Protein AF-A0A0C3QBK2-F1 (afdb_monomer_lite)

Organism: NCBI:txid1051891

InterPro domains:
  IPR001046 NRAMP family [PF01566] (1-162)
  IPR001046 NRAMP family [PR00447] (39-65)
  IPR001046 NRAMP family [PR00447] (68-87)
  IPR001046 NRAMP family [PR00447] (98-119)
  IPR001046 NRAMP family [PR00447] (149-163)
  IPR001046 NRAMP family [PTHR11706] (1-162)

Sequence (163 aa):
LSCRLGIVTGKDLAQHLRLRFHSRPKHTLLWRWGVLYPLYAVSEIAIIATDMAEALGSAIALNLIFPKLPLYAGVLITAADVMIILVTYRPDGGARSMRAFEVIIACLVLAVFVSFLVLLVRIKPDWPHVFEGYLPSKVLVAPGALYTSIGIIGATVMPHALL

Foldseek 3Di:
DLVVCCVVVVDGPLVVLCCVLCPDPPCSPCSCVVPNVVVVVVLVVLVVVVVVVVLQVQLVVVCVVPVPDDSVNSSVVVVVVVVVCVVVDDPVPPPVVVVVVVVVVVVVVVVVVVVVVVVCVVVVDPVVVVVVVVDDDPVCVDVPNVVVVVVVVCVVCRPNVSD

pLDDT: mean 79.79, std 9.6, range [51.06, 95.25]

Structure (mmCIF, N/CA/C/O backbone):
data_AF-A0A0C3QBK2-F1
#
_entry.id   AF-A0A0C3QBK2-F1
#
loop_
_atom_site.group_PDB
_atom_site.id
_atom_site.type_symbol
_atom_site.label_atom_id
_atom_site.label_alt_id
_atom_site.label_comp_id
_atom_site.label_asym_id
_atom_site.label_entity_id
_atom_site.label_seq_id
_atom_site.pdbx_PDB_ins_code
_atom_site.Cartn_x
_atom_site.Cartn_y
_atom_site.Cartn_z
_atom_site.occupancy
_atom_site.B_iso_or_equiv
_atom_site.auth_seq_id
_atom_site.auth_comp_id
_atom_site.auth_asym_id
_atom_site.auth_atom_id
_atom_site.pdbx_PDB_model_num
ATOM 1 N N . LEU A 1 1 ? -11.678 -11.644 6.884 1.00 75.06 1 LEU A N 1
ATOM 2 C CA . LEU A 1 1 ? -12.390 -11.665 8.189 1.00 75.06 1 LEU A CA 1
ATOM 3 C C . LEU A 1 1 ? -13.286 -10.432 8.351 1.00 75.06 1 LEU A C 1
ATOM 5 O O . LEU A 1 1 ? -14.470 -10.612 8.602 1.00 75.06 1 LEU A O 1
ATOM 9 N N . SER A 1 2 ? -12.754 -9.221 8.137 1.00 74.44 2 SER A N 1
ATOM 10 C CA . SER A 1 2 ? -13.498 -7.944 8.139 1.00 74.44 2 SER A CA 1
ATOM 11 C C . SER A 1 2 ? -14.765 -7.975 7.275 1.00 74.44 2 SER A C 1
ATOM 13 O O . SER A 1 2 ? -15.840 -7.656 7.763 1.00 74.44 2 SER A O 1
ATOM 15 N N . CYS A 1 3 ? -14.684 -8.494 6.045 1.00 78.31 3 CYS A N 1
ATOM 16 C CA . CYS A 1 3 ? -15.851 -8.638 5.163 1.00 78.31 3 CYS A CA 1
ATOM 17 C C . CYS A 1 3 ? -16.980 -9.498 5.778 1.00 78.31 3 CYS A C 1
ATOM 19 O O . CYS A 1 3 ? -18.145 -9.115 5.734 1.00 78.31 3 CYS A O 1
ATOM 21 N N . ARG A 1 4 ? -16.653 -10.619 6.444 1.00 82.50 4 ARG A N 1
ATOM 22 C CA . ARG A 1 4 ? -17.661 -11.434 7.153 1.00 82.50 4 ARG A CA 1
ATOM 23 C C . ARG A 1 4 ? -18.271 -10.680 8.335 1.00 82.50 4 ARG A C 1
ATOM 25 O O . ARG A 1 4 ? -19.469 -10.800 8.557 1.00 82.50 4 ARG A O 1
ATOM 32 N N . LEU A 1 5 ? -17.470 -9.910 9.075 1.00 82.81 5 LEU A N 1
ATOM 33 C CA . LEU A 1 5 ? -17.971 -9.074 10.168 1.00 82.81 5 LEU A CA 1
ATOM 34 C C . LEU A 1 5 ? -18.975 -8.036 9.642 1.00 82.81 5 LEU A C 1
ATOM 36 O O . LEU A 1 5 ? -20.071 -7.938 10.190 1.00 82.81 5 LEU A O 1
ATOM 40 N N . GLY A 1 6 ? -18.637 -7.339 8.553 1.00 80.69 6 GLY A N 1
ATOM 41 C CA . GLY A 1 6 ? -19.504 -6.343 7.919 1.00 80.69 6 GLY A CA 1
ATOM 42 C C . GLY A 1 6 ? -20.816 -6.933 7.398 1.00 80.69 6 GLY A C 1
ATOM 43 O O . GLY A 1 6 ? -21.880 -6.401 7.693 1.00 80.69 6 GLY A O 1
ATOM 44 N N . ILE A 1 7 ? -20.765 -8.079 6.711 1.00 83.31 7 ILE A N 1
ATOM 45 C CA . ILE A 1 7 ? -21.963 -8.743 6.163 1.00 83.31 7 ILE A CA 1
ATOM 46 C C . ILE A 1 7 ? -22.883 -9.268 7.275 1.00 83.31 7 ILE A C 1
ATOM 48 O O . ILE A 1 7 ? -24.098 -9.129 7.182 1.00 83.31 7 ILE A O 1
ATOM 52 N N . VAL A 1 8 ? -22.324 -9.873 8.329 1.00 88.00 8 VAL A N 1
ATOM 53 C CA . VAL A 1 8 ? -23.123 -10.495 9.402 1.00 88.00 8 VAL A CA 1
ATOM 54 C C . VAL A 1 8 ? -23.685 -9.454 10.370 1.00 88.00 8 VAL A C 1
ATOM 56 O O . VAL A 1 8 ? -24.805 -9.607 10.849 1.00 88.00 8 VAL A O 1
ATOM 59 N N . THR A 1 9 ? -22.912 -8.414 10.696 1.00 80.69 9 THR A N 1
ATOM 60 C CA . THR A 1 9 ? -23.304 -7.427 11.719 1.00 80.69 9 THR A CA 1
ATOM 61 C C . THR A 1 9 ? -23.894 -6.143 11.143 1.00 80.69 9 THR A C 1
ATOM 63 O O . THR A 1 9 ? -24.459 -5.355 11.901 1.00 80.69 9 THR A O 1
ATOM 66 N N . GLY A 1 10 ? -23.772 -5.925 9.829 1.00 81.44 10 GLY A N 1
ATOM 67 C CA . GLY A 1 10 ? -24.217 -4.707 9.146 1.00 81.44 10 GLY A CA 1
ATOM 68 C C . GLY A 1 10 ? -23.460 -3.444 9.568 1.00 81.44 10 GLY A C 1
ATOM 69 O O . GLY A 1 10 ? -23.942 -2.343 9.319 1.00 81.44 10 GLY A O 1
ATOM 70 N N . LYS A 1 11 ? -22.321 -3.589 10.258 1.00 80.81 11 LYS A N 1
ATOM 71 C CA . LYS A 1 11 ? -21.520 -2.496 10.823 1.00 80.81 11 LYS A CA 1
ATOM 72 C C . LYS A 1 11 ? -20.056 -2.657 10.446 1.00 80.81 11 LYS A C 1
ATOM 74 O O . LYS A 1 11 ? -19.560 -3.783 10.362 1.00 80.81 11 LYS A O 1
ATOM 79 N N . ASP A 1 12 ? -19.379 -1.533 10.262 1.00 81.19 12 ASP A N 1
ATOM 80 C CA . ASP A 1 12 ? -17.937 -1.500 10.025 1.00 81.19 12 ASP A CA 1
ATOM 81 C C . ASP A 1 12 ? -17.148 -1.867 11.307 1.00 81.19 12 ASP A C 1
ATOM 83 O O . ASP A 1 12 ? -17.698 -1.954 12.421 1.00 81.19 12 ASP A O 1
ATOM 87 N N . LEU A 1 13 ? -15.854 -2.171 11.161 1.00 79.19 13 LEU A N 1
ATOM 88 C CA . LEU A 1 13 ? -15.039 -2.619 12.292 1.00 79.19 13 LEU A CA 1
ATOM 89 C C . LEU A 1 13 ? -14.841 -1.469 13.289 1.00 79.19 13 LEU A C 1
ATOM 91 O O . LEU A 1 13 ? -14.871 -1.701 14.503 1.00 79.19 13 LEU A O 1
ATOM 95 N N . ALA A 1 14 ? -14.717 -0.232 12.801 1.00 78.94 14 ALA A N 1
ATOM 96 C CA . ALA A 1 14 ? -14.596 0.969 13.626 1.00 78.94 14 ALA A CA 1
ATOM 97 C C . ALA A 1 14 ? -15.822 1.194 14.538 1.00 78.94 14 ALA A C 1
ATOM 99 O O . ALA A 1 14 ? -15.684 1.491 15.728 1.00 78.94 14 ALA A O 1
ATOM 100 N N . GLN A 1 15 ? -17.030 0.979 14.027 1.00 78.75 15 GLN A N 1
ATOM 101 C CA . GLN A 1 15 ? -18.306 1.033 14.730 1.00 78.75 15 GLN A CA 1
ATOM 102 C C . GLN A 1 15 ? -18.384 -0.078 15.764 1.00 78.75 15 GLN A C 1
ATOM 104 O O . GLN A 1 15 ? -18.837 0.160 16.884 1.00 78.75 15 GLN A O 1
ATOM 109 N N . HIS A 1 16 ? -17.914 -1.281 15.434 1.00 80.62 16 HIS A N 1
ATOM 110 C CA . HIS A 1 16 ? -17.891 -2.396 16.375 1.00 80.62 16 HIS A CA 1
ATOM 111 C C . HIS A 1 16 ? -16.917 -2.144 17.535 1.00 80.62 16 HIS A C 1
ATOM 113 O O . HIS A 1 16 ? -17.258 -2.387 18.697 1.00 80.62 16 HIS A O 1
ATOM 119 N N . LEU A 1 17 ? -15.733 -1.597 17.242 1.00 75.56 17 LEU A N 1
ATOM 120 C CA . LEU A 1 17 ? -14.752 -1.171 18.242 1.00 75.56 17 LEU A CA 1
ATOM 121 C C . LEU A 1 17 ? -15.326 -0.052 19.115 1.00 75.56 17 LEU A C 1
ATOM 123 O O . LEU A 1 17 ? -15.298 -0.153 20.343 1.00 75.56 17 LEU A O 1
ATOM 127 N N . ARG A 1 18 ? -15.936 0.969 18.505 1.00 76.06 18 ARG A N 1
ATOM 128 C CA . ARG A 1 18 ? -16.597 2.055 19.233 1.00 76.06 18 ARG A CA 1
ATOM 129 C C . ARG A 1 18 ? -17.696 1.517 20.137 1.00 76.06 18 ARG A C 1
ATOM 131 O O . ARG A 1 18 ? -17.679 1.828 21.316 1.00 76.06 18 ARG A O 1
ATOM 138 N N . LEU A 1 19 ? -18.606 0.678 19.651 1.00 76.00 19 LEU A N 1
ATOM 139 C CA . LEU A 1 19 ? -19.685 0.108 20.467 1.00 76.00 19 LEU A CA 1
ATOM 140 C C . LEU A 1 19 ? -19.137 -0.750 21.614 1.00 76.00 19 LEU A C 1
ATOM 142 O O . LEU A 1 19 ? -19.576 -0.617 22.755 1.00 76.00 19 LEU A O 1
ATOM 146 N N . ARG A 1 20 ? -18.123 -1.580 21.352 1.00 74.38 20 ARG A N 1
ATOM 147 C CA . ARG A 1 20 ? -17.554 -2.473 22.367 1.00 74.38 20 ARG A CA 1
ATOM 148 C C . ARG A 1 20 ? -16.767 -1.738 23.449 1.00 74.38 20 ARG A C 1
ATOM 150 O O . ARG A 1 20 ? -16.833 -2.149 24.605 1.00 74.38 20 ARG A O 1
ATOM 157 N N . PHE A 1 21 ? -16.040 -0.676 23.104 1.00 66.62 21 PHE A N 1
ATOM 158 C CA . PHE A 1 21 ? -15.262 0.112 24.067 1.00 66.62 21 PHE A CA 1
ATOM 159 C C . PHE A 1 21 ? -16.059 1.264 24.698 1.00 66.62 21 PHE A C 1
ATOM 161 O O . PHE A 1 21 ? -15.734 1.683 25.807 1.00 66.62 21 PHE A O 1
ATOM 168 N N . HIS A 1 22 ? -17.125 1.746 24.052 1.00 62.31 22 HIS A N 1
ATOM 169 C CA . HIS A 1 22 ? -17.999 2.798 24.580 1.00 62.31 22 HIS A CA 1
ATOM 170 C C . HIS A 1 22 ? -19.055 2.255 25.553 1.00 62.31 22 HIS A C 1
ATOM 172 O O . HIS A 1 22 ? -19.340 2.903 26.556 1.00 62.31 22 HIS A O 1
ATOM 178 N N . SER A 1 23 ? -19.600 1.057 25.312 1.00 56.50 23 SER A N 1
ATOM 179 C CA . SER A 1 23 ? -20.683 0.477 26.124 1.00 56.50 23 SER A CA 1
ATOM 180 C C . SER A 1 23 ? -20.215 -0.319 27.353 1.00 56.50 23 SER A C 1
ATOM 182 O O . SER A 1 23 ? -21.030 -1.001 27.972 1.00 56.50 23 SER A O 1
ATOM 184 N N . ARG A 1 24 ? -18.929 -0.272 27.743 1.00 58.75 24 ARG A N 1
ATOM 185 C CA . ARG A 1 24 ? -18.461 -0.947 28.971 1.00 58.75 24 ARG A CA 1
ATOM 186 C C . ARG A 1 24 ? -18.760 -0.106 30.220 1.00 58.75 24 ARG A C 1
ATOM 188 O O . ARG A 1 24 ? -18.142 0.939 30.373 1.00 58.75 24 ARG A O 1
ATOM 195 N N . PRO A 1 25 ? -19.601 -0.568 31.166 1.00 53.88 25 PRO A N 1
ATOM 196 C CA . PRO A 1 25 ? -20.020 0.231 32.324 1.00 53.88 25 PRO A CA 1
ATOM 197 C C . PRO A 1 25 ? -18.929 0.446 33.394 1.00 53.88 25 PRO A C 1
ATOM 199 O O . PRO A 1 25 ? -19.069 1.336 34.226 1.00 53.88 25 PRO A O 1
ATOM 202 N N . LYS A 1 26 ? -17.823 -0.316 33.385 1.00 51.06 26 LYS A N 1
ATOM 203 C CA . LYS A 1 26 ? -16.674 -0.107 34.290 1.00 51.06 26 LYS A CA 1
ATOM 204 C C . LYS A 1 26 ? -15.520 0.593 33.557 1.00 51.06 26 LYS A C 1
ATOM 206 O O . LYS A 1 26 ? -15.017 0.073 32.565 1.00 51.06 26 LYS A O 1
ATOM 211 N N . HIS A 1 27 ? -15.083 1.741 34.085 1.00 61.31 27 HIS A N 1
ATOM 212 C CA . HIS A 1 27 ? -13.950 2.556 33.608 1.00 61.31 27 HIS A CA 1
ATOM 213 C C . HIS A 1 27 ? -14.054 3.072 32.156 1.00 61.31 27 HIS A C 1
ATOM 215 O O . HIS A 1 27 ? -13.076 3.061 31.407 1.00 61.31 27 HIS A O 1
ATOM 221 N N . THR A 1 28 ? -15.228 3.577 31.766 1.00 62.22 28 THR A N 1
ATOM 222 C CA . THR A 1 28 ? -15.502 4.188 30.446 1.00 62.22 28 THR A CA 1
ATOM 223 C C . THR A 1 28 ? -14.482 5.252 30.030 1.00 62.22 28 THR A C 1
ATOM 225 O O . THR A 1 28 ? -14.072 5.292 28.872 1.00 62.22 28 THR A O 1
ATOM 228 N N . LEU A 1 29 ? -14.049 6.108 30.960 1.00 63.19 29 LEU A N 1
ATOM 229 C CA . LEU A 1 29 ? -13.052 7.147 30.689 1.00 63.19 29 LEU A CA 1
ATOM 230 C C . LEU A 1 29 ? -11.666 6.554 30.396 1.00 63.19 29 LEU A C 1
ATOM 232 O O . LEU A 1 29 ? -11.049 6.946 29.413 1.00 63.19 29 LEU A O 1
ATOM 236 N N . LEU A 1 30 ? -11.207 5.556 31.158 1.00 67.44 30 LEU A N 1
ATOM 237 C CA . LEU A 1 30 ? -9.880 4.958 30.951 1.00 67.44 30 LEU A CA 1
ATOM 238 C C . LEU A 1 30 ? -9.774 4.211 29.618 1.00 67.44 30 LEU A C 1
ATOM 240 O O . LEU A 1 30 ? -8.763 4.331 28.940 1.00 67.44 30 LEU A O 1
ATOM 244 N N . TRP A 1 31 ? -10.812 3.486 29.197 1.00 68.19 31 TRP A N 1
ATOM 245 C CA . TRP A 1 31 ? -10.785 2.771 27.913 1.00 68.19 31 TRP A CA 1
ATOM 246 C C . TRP A 1 31 ? -10.938 3.704 26.706 1.00 68.19 31 TRP A C 1
ATOM 248 O O . TRP A 1 31 ? -10.327 3.470 25.662 1.00 68.19 31 TRP A O 1
ATOM 258 N N . ARG A 1 32 ? -11.704 4.795 26.841 1.00 65.62 32 ARG A N 1
ATOM 259 C CA . ARG A 1 32 ? -11.804 5.821 25.790 1.00 65.62 32 ARG A CA 1
ATOM 260 C C . ARG A 1 32 ? -10.470 6.536 25.593 1.00 65.62 32 ARG A C 1
ATOM 262 O O . ARG A 1 32 ? -9.974 6.572 24.473 1.00 65.62 32 ARG A O 1
ATOM 269 N N . TRP A 1 33 ? -9.891 7.050 26.678 1.00 66.94 33 TRP A N 1
ATOM 270 C CA . TRP A 1 33 ? -8.629 7.797 26.660 1.00 66.94 33 TRP A CA 1
ATOM 271 C C . TRP A 1 33 ? -7.403 6.912 26.425 1.00 66.94 33 TRP A C 1
ATOM 273 O O . TRP A 1 33 ? -6.494 7.324 25.716 1.00 66.94 33 TRP A O 1
ATOM 283 N N . GLY A 1 34 ? -7.395 5.685 26.947 1.00 73.94 34 GLY A N 1
ATOM 284 C CA . GLY A 1 34 ? -6.251 4.776 26.858 1.00 73.94 34 GLY A CA 1
ATOM 285 C C . GLY A 1 34 ? -6.213 3.878 25.621 1.00 73.94 34 GLY A C 1
ATOM 286 O O . GLY A 1 34 ? -5.143 3.380 25.294 1.00 73.94 34 GLY A O 1
ATOM 287 N N . VAL A 1 35 ? -7.340 3.647 24.932 1.00 75.19 35 VAL A N 1
ATOM 288 C CA . VAL A 1 35 ? -7.388 2.703 23.794 1.00 75.19 35 VAL A CA 1
ATOM 289 C C . VAL A 1 35 ? -8.059 3.295 22.563 1.00 75.19 35 VAL A C 1
ATOM 291 O O . VAL A 1 35 ? -7.485 3.226 21.483 1.00 75.19 35 VAL A O 1
ATOM 294 N N . LEU A 1 36 ? -9.237 3.913 22.696 1.00 76.69 36 LEU A N 1
ATOM 295 C CA . LEU A 1 36 ? -9.985 4.383 21.524 1.00 76.69 36 LEU A CA 1
ATOM 296 C C . LEU A 1 36 ? -9.294 5.559 20.811 1.00 76.69 36 LEU A C 1
ATOM 298 O O . LEU A 1 36 ? -9.128 5.507 19.596 1.00 76.69 36 LEU A O 1
ATOM 302 N N . TYR A 1 37 ? -8.872 6.594 21.547 1.00 79.00 37 TYR A N 1
ATOM 303 C CA . TYR A 1 37 ? -8.178 7.743 20.946 1.00 79.00 37 TYR A CA 1
ATOM 304 C C . TYR A 1 37 ? -6.785 7.395 20.395 1.00 79.00 37 TYR A C 1
ATOM 306 O O . TYR A 1 37 ? -6.501 7.808 19.273 1.00 79.00 37 TYR A O 1
ATOM 314 N N . PRO A 1 38 ? -5.937 6.605 21.087 1.00 83.62 38 PRO A N 1
ATOM 315 C CA . PRO A 1 38 ? -4.670 6.152 20.515 1.00 83.62 38 PRO A CA 1
ATOM 316 C C . PRO A 1 38 ? -4.861 5.298 19.262 1.00 83.62 38 PRO A C 1
ATOM 318 O O . PRO A 1 38 ? -4.146 5.487 18.286 1.00 83.62 38 PRO A O 1
ATOM 321 N N . LEU A 1 39 ? -5.849 4.395 19.253 1.00 82.50 39 LEU A N 1
ATOM 322 C CA . LEU A 1 39 ? -6.141 3.568 18.082 1.00 82.50 39 LEU A CA 1
ATOM 323 C C . LEU A 1 39 ? -6.605 4.417 16.893 1.00 82.50 39 LEU A C 1
ATOM 325 O O . LEU A 1 39 ? -6.162 4.185 15.769 1.00 82.50 39 LEU A O 1
ATOM 329 N N . TYR A 1 40 ? -7.458 5.414 17.145 1.00 83.19 40 TYR A N 1
ATOM 330 C CA . TYR A 1 40 ? -7.865 6.378 16.126 1.00 83.19 40 TYR A CA 1
ATOM 331 C C . TYR A 1 40 ? -6.658 7.157 15.592 1.00 83.19 40 TYR A C 1
ATOM 333 O O . TYR A 1 40 ? -6.454 7.199 14.386 1.00 83.19 40 TYR A O 1
ATOM 341 N N . ALA A 1 41 ? -5.807 7.688 16.475 1.00 86.44 41 ALA A N 1
ATOM 342 C CA . ALA A 1 41 ? -4.614 8.435 16.083 1.00 86.44 41 ALA A CA 1
ATOM 343 C C . ALA A 1 41 ? -3.637 7.589 15.251 1.00 86.44 41 ALA A C 1
ATOM 345 O O . ALA A 1 41 ? -3.154 8.048 14.224 1.00 86.44 41 ALA A O 1
ATOM 346 N N . VAL A 1 42 ? -3.378 6.338 15.648 1.00 87.12 42 VAL A N 1
ATOM 347 C CA . VAL A 1 42 ? -2.530 5.414 14.875 1.00 87.12 42 VAL A CA 1
ATOM 348 C C . VAL A 1 42 ? -3.141 5.121 13.504 1.00 87.12 42 VAL A C 1
ATOM 350 O O . VAL A 1 42 ? -2.413 5.057 12.517 1.00 87.12 42 VAL A O 1
ATOM 353 N N . SER A 1 43 ? -4.465 4.974 13.427 1.00 86.50 43 SER A N 1
ATOM 354 C CA . SER A 1 43 ? -5.163 4.730 12.159 1.00 86.50 43 SER A CA 1
ATOM 355 C C . SER A 1 43 ? -5.092 5.945 11.234 1.00 86.50 43 SER A C 1
ATOM 357 O O . SER A 1 43 ? -4.772 5.789 10.062 1.00 86.50 43 SER A O 1
ATOM 359 N N . GLU A 1 44 ? -5.302 7.149 11.767 1.00 87.19 44 GLU A N 1
ATOM 360 C CA . GLU A 1 44 ? -5.181 8.410 11.027 1.00 87.19 44 GLU A CA 1
ATOM 361 C C . GLU A 1 44 ? -3.756 8.601 10.487 1.00 87.19 44 GLU A C 1
ATOM 363 O O . GLU A 1 44 ? -3.560 8.865 9.304 1.00 87.19 44 GLU A O 1
ATOM 368 N N . ILE A 1 45 ? -2.742 8.373 11.329 1.00 89.31 45 ILE A N 1
ATOM 369 C CA . ILE A 1 45 ? -1.331 8.435 10.924 1.00 89.31 45 ILE A CA 1
ATOM 370 C C . ILE A 1 45 ? -1.038 7.407 9.822 1.00 89.31 45 ILE A C 1
ATOM 372 O O . ILE A 1 45 ? -0.319 7.720 8.875 1.00 89.31 45 ILE A O 1
ATOM 376 N N . ALA A 1 46 ? -1.599 6.197 9.911 1.00 87.31 46 ALA A N 1
ATOM 377 C CA . ALA A 1 46 ? -1.428 5.171 8.886 1.00 87.31 46 ALA A CA 1
ATOM 378 C C . ALA A 1 46 ? -2.087 5.553 7.548 1.00 87.31 46 ALA A C 1
ATOM 380 O O . ALA A 1 46 ? -1.522 5.251 6.496 1.00 87.31 46 ALA A O 1
ATOM 381 N N . ILE A 1 47 ? -3.246 6.221 7.574 1.00 88.44 47 ILE A N 1
ATOM 382 C CA . ILE A 1 47 ? -3.908 6.743 6.368 1.00 88.44 47 ILE A CA 1
ATOM 383 C C . ILE A 1 47 ? -3.030 7.820 5.726 1.00 88.44 47 ILE A C 1
ATOM 385 O O . ILE A 1 47 ? -2.693 7.698 4.553 1.00 88.44 47 ILE A O 1
ATOM 389 N N . ILE A 1 48 ? -2.568 8.803 6.507 1.00 89.06 48 ILE A N 1
ATOM 390 C CA . ILE A 1 48 ? -1.697 9.886 6.017 1.00 89.06 48 ILE A CA 1
ATOM 391 C C . ILE A 1 48 ? -0.394 9.323 5.430 1.00 89.06 48 ILE A C 1
ATOM 393 O O . ILE A 1 48 ? 0.058 9.763 4.376 1.00 89.06 48 ILE A O 1
ATOM 397 N N . ALA A 1 49 ? 0.214 8.332 6.088 1.00 88.75 49 ALA A N 1
ATOM 398 C CA . ALA A 1 49 ? 1.437 7.700 5.598 1.00 88.75 49 ALA A CA 1
ATOM 399 C C . ALA A 1 49 ? 1.226 6.954 4.268 1.00 88.75 49 ALA A C 1
ATOM 401 O O . ALA A 1 49 ? 2.112 6.968 3.414 1.00 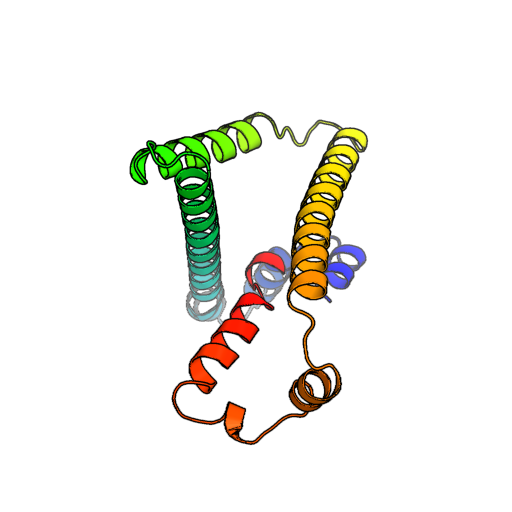88.75 49 ALA A O 1
ATOM 402 N N . THR A 1 50 ? 0.064 6.320 4.091 1.00 88.38 50 THR A N 1
ATOM 403 C CA . THR A 1 50 ? -0.289 5.605 2.855 1.00 88.38 50 THR A CA 1
ATOM 404 C C . THR A 1 50 ? -0.556 6.585 1.716 1.00 88.38 50 THR A C 1
ATOM 406 O O . THR A 1 50 ? 0.045 6.450 0.654 1.00 88.38 50 THR A O 1
ATOM 409 N N . ASP A 1 51 ? -1.364 7.616 1.965 1.00 87.75 51 ASP A N 1
ATOM 410 C CA . ASP A 1 51 ? -1.672 8.671 0.991 1.00 87.75 51 ASP A CA 1
ATOM 411 C C . ASP A 1 51 ? -0.394 9.393 0.526 1.00 87.75 51 ASP A C 1
ATOM 413 O O . ASP A 1 51 ? -0.160 9.595 -0.665 1.00 87.75 51 ASP A O 1
ATOM 417 N N . MET A 1 52 ? 0.529 9.668 1.455 1.00 86.88 52 MET A N 1
ATOM 418 C CA . MET A 1 52 ? 1.837 10.232 1.117 1.00 86.88 52 MET A CA 1
ATOM 419 C C . MET A 1 52 ? 2.649 9.312 0.189 1.00 86.88 52 MET A C 1
ATOM 421 O O . MET A 1 52 ? 3.301 9.801 -0.735 1.00 86.88 52 MET A O 1
ATOM 425 N N . ALA A 1 53 ? 2.629 7.994 0.408 1.00 87.81 53 ALA A N 1
ATOM 426 C CA . ALA A 1 53 ? 3.324 7.045 -0.460 1.00 87.81 53 ALA A CA 1
ATOM 427 C C . ALA A 1 53 ? 2.707 6.996 -1.871 1.00 87.81 53 ALA A C 1
ATOM 429 O O . ALA A 1 53 ? 3.446 6.968 -2.859 1.00 87.81 53 ALA A O 1
ATOM 430 N N . GLU A 1 54 ? 1.377 7.045 -1.977 1.00 85.75 54 GLU A N 1
ATOM 431 C CA . GLU A 1 54 ? 0.651 7.064 -3.254 1.00 85.75 54 GLU A CA 1
ATOM 432 C C . GLU A 1 54 ? 0.902 8.356 -4.045 1.00 85.75 54 GLU A C 1
ATOM 434 O O . GLU A 1 54 ? 1.215 8.305 -5.243 1.00 85.75 54 GLU A O 1
ATOM 439 N N . ALA A 1 55 ? 0.852 9.511 -3.375 1.00 87.06 55 ALA A N 1
ATOM 440 C CA . ALA A 1 55 ? 1.130 10.812 -3.980 1.00 87.06 55 ALA A CA 1
ATOM 441 C C . ALA A 1 55 ? 2.577 10.903 -4.493 1.00 87.06 55 ALA A C 1
ATOM 443 O O . ALA A 1 55 ? 2.820 11.336 -5.623 1.00 87.06 55 ALA A O 1
ATOM 444 N N . LEU A 1 56 ? 3.550 10.445 -3.696 1.00 87.81 56 LEU A N 1
ATOM 445 C CA . LEU A 1 56 ? 4.958 10.416 -4.099 1.00 87.81 56 LEU A CA 1
ATOM 446 C C . LEU A 1 56 ? 5.199 9.447 -5.261 1.00 87.81 56 LEU A C 1
ATOM 448 O O . LEU A 1 56 ? 5.879 9.811 -6.222 1.00 87.81 56 LEU A O 1
ATOM 452 N N . GLY A 1 57 ? 4.627 8.242 -5.207 1.00 88.12 57 GLY A N 1
ATOM 453 C CA . GLY A 1 57 ? 4.747 7.252 -6.279 1.00 88.12 57 GLY A CA 1
ATOM 454 C C . GLY A 1 57 ? 4.204 7.776 -7.609 1.00 88.12 57 GLY A C 1
ATOM 455 O O . GLY A 1 57 ? 4.871 7.676 -8.641 1.00 88.12 57 GLY A O 1
ATOM 456 N N . SER A 1 58 ? 3.039 8.422 -7.569 1.00 87.44 58 SER A N 1
ATOM 457 C CA . SER A 1 58 ? 2.401 9.021 -8.744 1.00 87.44 58 SER A CA 1
ATOM 458 C C . SER A 1 58 ? 3.190 10.218 -9.286 1.00 87.44 58 SER A C 1
ATOM 460 O O . SER A 1 58 ? 3.390 10.332 -10.496 1.00 87.44 58 SER A O 1
ATOM 462 N N . ALA A 1 59 ? 3.720 11.080 -8.412 1.00 87.38 59 ALA A N 1
ATOM 463 C CA . ALA A 1 59 ? 4.563 12.204 -8.820 1.00 87.38 59 ALA A CA 1
ATOM 464 C C . ALA A 1 59 ? 5.875 11.744 -9.482 1.00 87.38 59 ALA A C 1
ATOM 466 O O . ALA A 1 59 ? 6.292 12.319 -10.491 1.00 87.38 59 ALA A O 1
ATOM 467 N N . ILE A 1 60 ? 6.506 10.688 -8.958 1.00 88.69 60 ILE A N 1
ATOM 468 C CA . ILE A 1 60 ? 7.704 10.084 -9.557 1.00 88.69 60 ILE A CA 1
ATOM 469 C C . ILE A 1 60 ? 7.36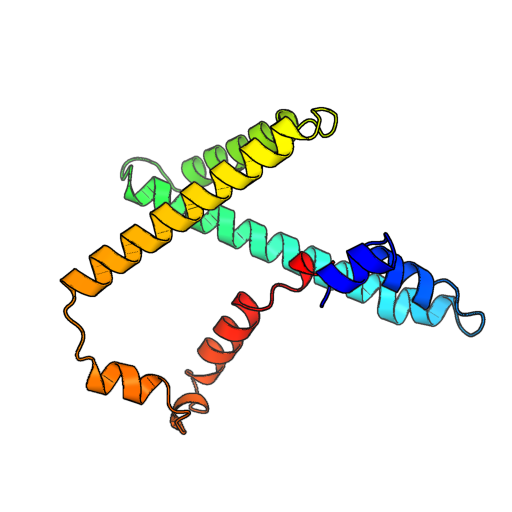0 9.445 -10.907 1.00 88.69 60 ILE A C 1
ATOM 471 O O . ILE A 1 60 ? 8.084 9.657 -11.878 1.00 88.69 60 ILE A O 1
ATOM 475 N N . ALA A 1 61 ? 6.241 8.722 -11.012 1.00 87.31 61 ALA A N 1
ATOM 476 C CA . ALA A 1 61 ? 5.793 8.138 -12.275 1.00 87.31 61 ALA A CA 1
ATOM 477 C C . ALA A 1 61 ? 5.570 9.211 -13.357 1.00 87.31 61 ALA A C 1
ATOM 479 O O . ALA A 1 61 ? 6.040 9.061 -14.486 1.00 87.31 61 ALA A O 1
ATOM 480 N N . LEU A 1 62 ? 4.929 10.332 -13.003 1.00 86.19 62 LEU A N 1
ATOM 481 C CA . LEU A 1 62 ? 4.750 11.474 -13.905 1.00 86.19 62 LEU A CA 1
ATOM 482 C C . LEU A 1 62 ? 6.083 12.104 -14.317 1.00 86.19 62 LEU A C 1
ATOM 484 O O . LEU A 1 62 ? 6.251 12.451 -15.485 1.00 86.19 62 LEU A O 1
ATOM 488 N N . ASN A 1 63 ? 7.037 12.223 -13.393 1.00 86.75 63 ASN A N 1
ATOM 489 C CA . ASN A 1 63 ? 8.374 12.734 -13.696 1.00 86.75 63 ASN A CA 1
ATOM 490 C C . ASN A 1 63 ? 9.149 11.806 -14.653 1.00 86.75 63 ASN A C 1
ATOM 492 O O . ASN A 1 63 ? 9.832 12.294 -15.550 1.00 86.75 63 ASN A O 1
ATOM 496 N N . LEU A 1 64 ? 8.993 10.484 -14.528 1.00 86.31 64 LEU A N 1
ATOM 497 C CA . LEU A 1 64 ? 9.619 9.514 -15.434 1.00 86.31 64 LEU A CA 1
ATOM 498 C C . LEU A 1 64 ? 9.014 9.541 -16.847 1.00 86.31 64 LEU A C 1
ATOM 500 O O . LEU A 1 64 ? 9.743 9.379 -17.824 1.00 86.31 64 LEU A O 1
ATOM 504 N N . ILE A 1 65 ? 7.701 9.763 -16.971 1.00 86.62 65 ILE A N 1
ATOM 505 C CA . ILE A 1 65 ? 7.018 9.876 -18.274 1.00 86.62 65 ILE A CA 1
ATOM 506 C C . ILE A 1 65 ? 7.315 11.234 -18.927 1.00 86.62 65 ILE A C 1
ATOM 508 O O . ILE A 1 65 ? 7.546 11.317 -20.135 1.00 86.62 65 ILE A O 1
ATOM 512 N N . PHE A 1 66 ? 7.335 12.301 -18.128 1.00 86.88 66 PHE A N 1
ATOM 513 C CA . PHE A 1 66 ? 7.578 13.669 -18.567 1.00 86.88 66 PHE A CA 1
ATOM 514 C C . PHE A 1 66 ? 8.827 14.231 -17.872 1.00 86.88 66 PHE A C 1
ATOM 516 O O . PHE A 1 66 ? 8.708 14.977 -16.900 1.00 86.88 66 PHE A O 1
ATOM 523 N N . PRO A 1 67 ? 10.036 13.974 -18.402 1.00 75.25 67 PRO A N 1
ATOM 524 C CA . PRO A 1 67 ? 11.296 14.361 -17.752 1.00 75.25 67 PRO A CA 1
ATOM 525 C C . PRO A 1 67 ? 11.493 15.878 -17.592 1.00 75.25 67 PRO A C 1
ATOM 527 O O . PRO A 1 67 ? 12.410 16.322 -16.909 1.00 75.25 67 PRO A O 1
ATOM 530 N N . LYS A 1 68 ? 10.641 16.696 -18.222 1.00 77.06 68 LYS A N 1
ATOM 531 C CA . LYS A 1 68 ? 10.632 18.160 -18.090 1.00 77.06 68 LYS A CA 1
ATOM 532 C C . LYS A 1 68 ? 9.752 18.668 -16.940 1.00 77.06 68 LYS A C 1
ATOM 534 O O . LYS A 1 68 ? 9.807 19.857 -16.638 1.00 77.06 68 LYS A O 1
ATOM 539 N N . LEU A 1 69 ? 8.921 17.816 -16.334 1.00 77.62 69 LEU A N 1
ATOM 540 C CA . LEU A 1 69 ? 8.028 18.214 -15.248 1.00 77.62 69 LEU A CA 1
ATOM 541 C C . LEU A 1 69 ? 8.758 18.132 -13.901 1.00 77.62 69 LEU A C 1
ATOM 543 O O . LEU A 1 69 ? 9.231 17.057 -13.528 1.00 77.62 69 LEU A O 1
ATOM 547 N N . PRO A 1 70 ? 8.839 19.233 -13.137 1.00 83.44 70 PRO A N 1
ATOM 548 C CA . PRO A 1 70 ? 9.432 19.201 -11.810 1.00 83.44 70 PRO A CA 1
ATOM 549 C C . PRO A 1 70 ? 8.528 18.447 -10.826 1.00 83.44 70 PRO A C 1
ATOM 551 O O . PRO A 1 70 ? 7.303 18.467 -10.944 1.00 83.44 70 PRO A O 1
ATOM 554 N N . LEU A 1 71 ? 9.128 17.821 -9.810 1.00 81.88 71 LEU A N 1
ATOM 555 C CA . LEU A 1 71 ? 8.411 16.982 -8.839 1.00 81.88 71 LEU A CA 1
ATOM 556 C C . LEU A 1 71 ? 7.258 17.715 -8.134 1.00 81.88 71 LEU A C 1
ATOM 558 O O . LEU A 1 71 ? 6.187 17.139 -7.968 1.00 81.88 71 LEU A O 1
ATOM 562 N N . TYR A 1 72 ? 7.432 18.996 -7.788 1.00 84.88 72 TYR A N 1
ATOM 563 C CA . TYR A 1 72 ? 6.371 19.783 -7.146 1.00 84.88 72 TYR A CA 1
ATOM 564 C C . TYR A 1 72 ? 5.122 19.921 -8.033 1.00 84.88 72 TYR A C 1
ATOM 566 O O . TYR A 1 72 ? 4.004 19.927 -7.524 1.00 84.88 72 TYR A O 1
ATOM 574 N N . ALA A 1 73 ? 5.296 19.988 -9.358 1.00 84.56 73 ALA A N 1
ATOM 575 C CA . ALA A 1 73 ? 4.183 20.050 -10.299 1.00 84.56 73 ALA A CA 1
ATOM 576 C C . ALA A 1 73 ? 3.467 18.695 -10.394 1.00 84.56 73 ALA A C 1
ATOM 578 O O . ALA A 1 73 ? 2.242 18.661 -10.454 1.00 84.56 73 ALA A O 1
ATOM 579 N N . GLY A 1 74 ? 4.208 17.582 -10.329 1.00 84.25 74 GLY A N 1
ATOM 580 C CA . GLY A 1 74 ? 3.625 16.238 -10.253 1.00 84.25 74 GLY A CA 1
ATOM 581 C C . GLY A 1 74 ? 2.766 16.035 -8.999 1.00 84.25 74 GLY A C 1
ATOM 582 O O . GLY A 1 74 ? 1.663 15.498 -9.085 1.00 84.25 74 GLY A O 1
ATOM 583 N N . VAL A 1 75 ? 3.222 16.533 -7.845 1.00 86.06 75 VAL A N 1
ATOM 584 C CA . VAL A 1 75 ? 2.445 16.485 -6.591 1.00 86.06 75 VAL A CA 1
ATOM 585 C C . VAL A 1 75 ? 1.182 17.355 -6.675 1.00 86.06 75 VAL A C 1
ATOM 587 O O . VAL A 1 75 ? 0.114 16.934 -6.247 1.00 86.06 75 VAL A O 1
ATOM 590 N N . LEU A 1 76 ? 1.257 18.545 -7.280 1.00 86.69 76 LEU A N 1
ATOM 591 C CA . LEU A 1 76 ? 0.078 19.405 -7.471 1.00 86.69 76 LEU A CA 1
ATOM 592 C C . LEU A 1 76 ? -0.979 18.765 -8.382 1.00 86.69 76 LEU A C 1
ATOM 594 O O . LEU A 1 76 ? -2.170 18.855 -8.095 1.00 86.69 76 LEU A O 1
ATOM 598 N N . ILE A 1 77 ? -0.550 18.111 -9.465 1.00 86.56 77 ILE A N 1
ATOM 599 C CA . ILE A 1 77 ? -1.456 17.428 -10.400 1.00 86.56 77 ILE A CA 1
ATOM 600 C C . ILE A 1 77 ? -2.157 16.252 -9.713 1.00 86.56 77 ILE A C 1
ATOM 602 O O . ILE A 1 77 ? -3.367 16.107 -9.841 1.00 86.56 77 ILE A O 1
ATOM 606 N N . THR A 1 78 ? -1.416 15.440 -8.959 1.00 87.12 78 THR A N 1
ATOM 607 C CA . THR A 1 78 ? -1.976 14.280 -8.244 1.00 87.12 78 THR A CA 1
ATOM 608 C C . THR A 1 78 ? -2.938 14.702 -7.133 1.00 87.12 78 THR A C 1
ATOM 610 O O . THR A 1 78 ? -4.019 14.132 -7.017 1.00 87.12 78 THR A O 1
ATOM 613 N N . ALA A 1 79 ? -2.630 15.772 -6.393 1.00 85.31 79 ALA A N 1
ATOM 614 C CA . ALA A 1 79 ? -3.561 16.348 -5.421 1.00 85.31 79 ALA A CA 1
ATOM 615 C C . ALA A 1 79 ? -4.854 16.872 -6.079 1.00 85.31 79 ALA A C 1
ATOM 617 O O . ALA A 1 79 ? -5.947 16.710 -5.531 1.00 85.31 79 ALA A O 1
ATOM 618 N N . ALA A 1 80 ? -4.746 17.487 -7.262 1.00 86.56 80 ALA A N 1
ATOM 619 C CA . ALA A 1 80 ? -5.909 17.941 -8.020 1.00 86.56 80 ALA A CA 1
ATOM 620 C C . ALA A 1 80 ? -6.760 16.767 -8.530 1.00 86.56 80 ALA A C 1
ATOM 622 O O . ALA A 1 80 ? -7.984 16.837 -8.452 1.00 86.56 80 ALA A O 1
ATOM 623 N N . ASP A 1 81 ? -6.136 15.686 -9.002 1.00 85.81 81 ASP A N 1
ATOM 624 C CA . ASP A 1 81 ? -6.830 14.477 -9.463 1.00 85.81 81 ASP A CA 1
ATOM 625 C C . ASP A 1 81 ? -7.663 13.832 -8.345 1.00 85.81 81 ASP A C 1
ATOM 627 O O . ASP A 1 81 ? -8.866 13.616 -8.507 1.00 85.81 81 ASP A O 1
ATOM 631 N N . VAL A 1 82 ? -7.075 13.650 -7.157 1.00 85.06 82 VAL A N 1
ATOM 632 C CA . VAL A 1 82 ? -7.796 13.138 -5.977 1.00 85.06 82 VAL A CA 1
ATOM 633 C C . VAL A 1 82 ? -8.984 14.038 -5.618 1.00 85.06 82 VAL A C 1
ATOM 635 O O . VAL A 1 82 ? -10.082 13.546 -5.349 1.00 85.06 82 VAL A O 1
ATOM 638 N N . MET A 1 83 ? -8.807 15.362 -5.666 1.00 82.50 83 MET A N 1
ATOM 639 C CA . MET A 1 83 ? -9.891 16.315 -5.410 1.00 82.50 83 MET A CA 1
ATOM 640 C C . MET A 1 83 ? -11.014 16.205 -6.455 1.00 82.50 83 MET A C 1
ATOM 642 O O . MET A 1 83 ? -12.193 16.231 -6.095 1.00 82.50 83 MET A O 1
ATOM 646 N N . ILE A 1 84 ? -10.672 16.045 -7.737 1.00 84.00 84 ILE A N 1
ATOM 647 C CA . ILE A 1 84 ? -11.641 15.855 -8.825 1.00 84.00 84 ILE A CA 1
ATOM 648 C C . ILE A 1 84 ? -12.427 14.562 -8.613 1.00 84.00 84 ILE A C 1
ATOM 650 O O . ILE A 1 84 ? -13.656 14.574 -8.726 1.00 84.00 84 ILE A O 1
ATOM 654 N N . ILE A 1 85 ? -11.748 13.465 -8.271 1.00 82.50 85 ILE A N 1
ATOM 655 C CA . ILE A 1 85 ? -12.388 12.176 -7.993 1.00 82.50 85 ILE A CA 1
ATOM 656 C C . ILE A 1 85 ? -13.342 12.306 -6.804 1.00 82.50 85 ILE A C 1
ATOM 658 O O . ILE A 1 85 ? -14.491 11.891 -6.922 1.00 82.50 85 ILE A O 1
ATOM 662 N N . LEU A 1 86 ? -12.931 12.942 -5.703 1.00 80.50 86 LEU A N 1
ATOM 663 C CA . LEU A 1 86 ? -13.783 13.146 -4.523 1.00 80.50 86 LEU A CA 1
ATOM 664 C C . LEU A 1 86 ? -15.036 13.981 -4.820 1.00 80.50 86 LEU A C 1
ATOM 666 O O . LEU A 1 86 ? -16.116 13.660 -4.332 1.00 80.50 86 LEU A O 1
ATOM 670 N N . VAL A 1 87 ? -14.920 15.036 -5.632 1.00 79.44 87 VAL A N 1
ATOM 671 C CA . VAL A 1 87 ? -16.068 15.878 -6.019 1.00 79.44 87 VAL A CA 1
ATOM 672 C C . VAL A 1 87 ? -16.995 15.154 -7.001 1.00 79.44 87 VAL A C 1
ATOM 674 O O . VAL A 1 87 ? -18.218 15.317 -6.951 1.00 79.44 87 VAL A O 1
ATOM 677 N N . THR A 1 88 ? -16.422 14.352 -7.900 1.00 72.38 88 THR A N 1
ATOM 678 C CA . THR A 1 88 ? -17.164 13.600 -8.924 1.00 72.38 88 THR A CA 1
ATOM 679 C C . THR A 1 88 ? -17.836 12.358 -8.337 1.00 72.38 88 THR A C 1
ATOM 681 O O . THR A 1 88 ? -18.912 11.958 -8.792 1.00 72.38 88 THR A O 1
ATOM 684 N N . TYR A 1 89 ? -17.244 11.761 -7.302 1.00 69.81 89 TYR A N 1
ATOM 685 C CA . TYR A 1 89 ? -17.776 10.600 -6.605 1.00 69.81 89 TYR A CA 1
ATOM 686 C C . TYR A 1 89 ? -18.976 10.998 -5.738 1.00 69.81 89 TYR A C 1
ATOM 688 O O . TYR A 1 89 ? -18.867 11.306 -4.553 1.00 69.81 89 TYR A O 1
ATOM 696 N N . ARG A 1 90 ? -20.164 10.995 -6.349 1.00 65.62 90 ARG A N 1
ATOM 697 C CA . ARG A 1 90 ? -21.434 11.184 -5.644 1.00 65.62 90 ARG A CA 1
ATOM 698 C C . ARG A 1 90 ? -21.991 9.832 -5.174 1.00 65.62 90 ARG A C 1
ATOM 700 O O . ARG A 1 90 ? -22.309 8.994 -6.024 1.00 65.62 90 ARG A O 1
ATOM 707 N N . PRO A 1 91 ? -22.177 9.623 -3.857 1.00 60.16 91 PRO A N 1
ATOM 708 C CA . PRO A 1 91 ? -22.680 8.362 -3.300 1.00 60.16 91 PRO A CA 1
ATOM 709 C C . PRO A 1 91 ? -24.138 8.048 -3.689 1.00 60.16 91 PRO A C 1
ATOM 711 O O . PRO A 1 91 ? -24.570 6.905 -3.568 1.00 60.16 91 PRO A O 1
ATOM 714 N N . ASP A 1 92 ? -24.880 9.022 -4.226 1.00 56.00 92 ASP A N 1
ATOM 715 C CA . ASP A 1 92 ? -26.288 8.872 -4.626 1.00 56.00 92 ASP A CA 1
ATOM 716 C C . ASP A 1 92 ? -26.490 8.128 -5.965 1.00 56.00 92 ASP A C 1
ATOM 718 O O . ASP A 1 92 ? -27.614 7.832 -6.372 1.00 56.00 92 ASP A O 1
ATOM 722 N N . GLY A 1 93 ? -25.407 7.809 -6.681 1.00 55.53 93 GLY A N 1
ATOM 723 C CA . GLY A 1 93 ? -25.422 7.319 -8.064 1.00 55.53 93 GLY A CA 1
ATOM 724 C C . GLY A 1 93 ? -25.782 5.842 -8.288 1.00 55.53 93 GLY A C 1
ATOM 725 O O . GLY A 1 93 ? -25.295 5.261 -9.253 1.00 55.53 93 GLY A O 1
ATOM 726 N N . GLY A 1 94 ? -26.598 5.209 -7.439 1.00 61.22 94 GLY A N 1
ATOM 727 C CA . GLY A 1 94 ? -27.133 3.850 -7.636 1.00 61.22 94 GLY A CA 1
ATOM 728 C C . GLY A 1 94 ? -26.111 2.709 -7.855 1.00 61.22 94 GLY A C 1
ATOM 729 O O . GLY A 1 94 ? -24.909 2.892 -8.028 1.00 61.22 94 GLY A O 1
ATOM 730 N N . ALA A 1 95 ? -26.598 1.465 -7.920 1.00 64.19 95 ALA A N 1
ATOM 731 C CA . ALA A 1 95 ? -25.759 0.261 -8.072 1.00 64.19 95 ALA A CA 1
ATOM 732 C C . ALA A 1 95 ? -24.945 0.182 -9.388 1.00 64.19 95 ALA A C 1
ATOM 734 O O . ALA A 1 95 ? -24.215 -0.786 -9.605 1.00 64.19 95 ALA A O 1
ATOM 735 N N . ARG A 1 96 ? -25.111 1.137 -10.314 1.00 69.12 96 ARG A N 1
ATOM 736 C CA . ARG A 1 96 ? -24.411 1.176 -11.608 1.00 69.12 96 ARG A CA 1
ATOM 737 C C . ARG A 1 96 ? -23.106 1.979 -11.534 1.00 69.12 96 ARG A C 1
ATOM 739 O O . ARG A 1 96 ? -22.130 1.529 -12.122 1.00 69.12 96 ARG A O 1
ATOM 746 N N . SER A 1 97 ? -23.064 3.082 -10.777 1.00 70.06 97 SER A N 1
ATOM 747 C CA . SER A 1 97 ? -21.829 3.857 -10.557 1.00 70.06 97 SER A CA 1
ATOM 748 C C . SER A 1 97 ? -20.782 3.033 -9.797 1.00 70.06 97 SER A C 1
ATOM 750 O O . SER A 1 97 ? -19.638 2.928 -10.228 1.00 70.06 97 SER A O 1
ATOM 752 N N . MET A 1 98 ? -21.214 2.317 -8.751 1.00 73.88 98 MET A N 1
ATOM 753 C CA . MET A 1 98 ? -20.347 1.420 -7.974 1.00 73.88 98 MET A CA 1
ATOM 754 C C . MET A 1 98 ? -19.717 0.314 -8.834 1.00 73.88 98 MET A C 1
ATOM 756 O O . MET A 1 98 ? -18.518 0.067 -8.757 1.00 73.88 98 MET A O 1
ATOM 760 N N . ARG A 1 99 ? -20.512 -0.323 -9.706 1.00 79.62 99 ARG A N 1
ATOM 761 C CA . ARG A 1 99 ? -20.009 -1.367 -10.614 1.00 79.62 99 ARG A CA 1
ATOM 762 C C . ARG A 1 99 ? -19.022 -0.820 -11.642 1.00 79.62 99 ARG A C 1
ATOM 764 O O . AR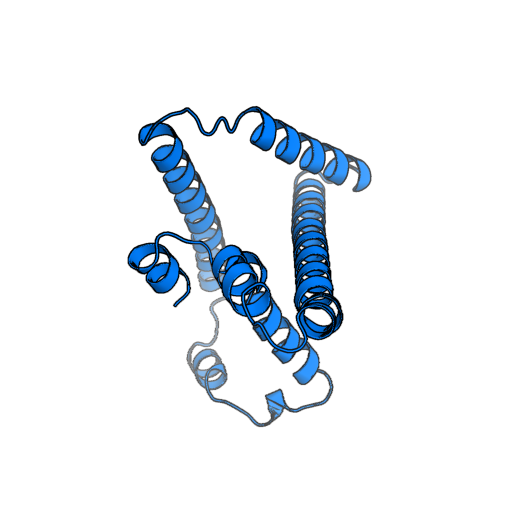G A 1 99 ? -18.059 -1.499 -11.971 1.00 79.62 99 ARG A O 1
ATOM 771 N N . ALA A 1 100 ? -19.250 0.390 -12.153 1.00 81.56 100 ALA A N 1
ATOM 772 C CA . ALA A 1 100 ? -18.309 1.026 -13.071 1.00 81.56 100 ALA A CA 1
ATOM 773 C C . ALA A 1 100 ? -16.966 1.312 -12.381 1.00 81.56 100 ALA A C 1
ATOM 775 O O . ALA A 1 100 ? -15.918 1.011 -12.945 1.00 81.56 100 ALA A O 1
ATOM 776 N N . PHE A 1 101 ? -16.999 1.817 -11.145 1.00 81.31 101 PHE A N 1
ATOM 777 C CA . PHE A 1 101 ? -15.802 2.062 -10.339 1.00 81.31 101 PHE A CA 1
ATOM 778 C C . PHE A 1 101 ? -15.008 0.774 -10.064 1.00 81.31 101 PHE A C 1
ATOM 780 O O . PHE A 1 101 ? -13.796 0.738 -10.266 1.00 81.31 101 PHE A O 1
ATOM 787 N N . GLU A 1 102 ? -15.696 -0.309 -9.697 1.00 85.12 102 GLU A N 1
ATOM 788 C CA . GLU A 1 102 ? -15.077 -1.621 -9.478 1.00 85.12 102 GLU A CA 1
ATOM 789 C C . GLU A 1 102 ? -14.376 -2.152 -10.740 1.00 85.12 102 GLU A C 1
ATOM 791 O O . GLU A 1 102 ? -13.232 -2.603 -10.671 1.00 85.12 102 GLU A O 1
ATOM 796 N N . VAL A 1 103 ? -15.021 -2.045 -11.908 1.00 88.75 103 VAL A N 1
ATOM 797 C CA . VAL A 1 103 ? -14.429 -2.477 -13.185 1.00 88.75 103 VAL A CA 1
ATOM 798 C C . VAL A 1 103 ? -13.202 -1.638 -13.546 1.00 88.75 103 VAL A C 1
ATOM 800 O O . VAL A 1 103 ? -12.203 -2.198 -13.993 1.00 88.75 103 VAL A O 1
ATOM 803 N N . ILE A 1 104 ? -13.239 -0.321 -13.323 1.00 88.75 104 ILE A N 1
ATOM 804 C CA . ILE A 1 104 ? -12.091 0.564 -13.576 1.00 88.75 104 ILE A CA 1
ATOM 805 C C . ILE A 1 104 ? -10.891 0.143 -12.720 1.00 88.75 104 ILE A C 1
ATOM 807 O O . ILE A 1 104 ? -9.791 -0.022 -13.253 1.00 88.75 104 ILE A O 1
ATOM 811 N N . ILE A 1 105 ? -11.101 -0.099 -11.422 1.00 87.56 105 ILE A N 1
ATOM 812 C CA . ILE A 1 105 ? -10.041 -0.571 -10.520 1.00 87.56 105 ILE A CA 1
ATOM 813 C C . ILE A 1 105 ? -9.514 -1.934 -10.975 1.00 87.56 105 ILE A C 1
ATOM 815 O O . ILE A 1 105 ? -8.301 -2.123 -11.060 1.00 87.56 105 ILE A O 1
ATOM 819 N N . ALA A 1 106 ? -10.397 -2.874 -11.317 1.00 91.19 106 ALA A N 1
ATOM 820 C CA . ALA A 1 106 ? -9.992 -4.196 -11.787 1.00 91.19 106 ALA A CA 1
ATOM 821 C C . ALA A 1 106 ? -9.131 -4.116 -13.061 1.00 91.19 106 ALA A C 1
ATOM 823 O O . ALA A 1 106 ? -8.107 -4.795 -13.160 1.00 91.19 106 ALA A O 1
ATOM 824 N N . CYS A 1 107 ? -9.497 -3.251 -14.012 1.00 94.06 107 CYS A N 1
ATOM 825 C CA . CYS A 1 107 ? -8.698 -2.992 -15.208 1.00 94.06 107 CYS A CA 1
ATOM 826 C C . CYS A 1 107 ? -7.329 -2.386 -14.874 1.00 94.06 107 CYS A C 1
ATOM 828 O O . CYS A 1 107 ? -6.331 -2.808 -15.459 1.00 94.06 107 CYS A O 1
ATOM 830 N N . LEU A 1 108 ? -7.261 -1.440 -13.931 1.00 89.81 108 LEU A N 1
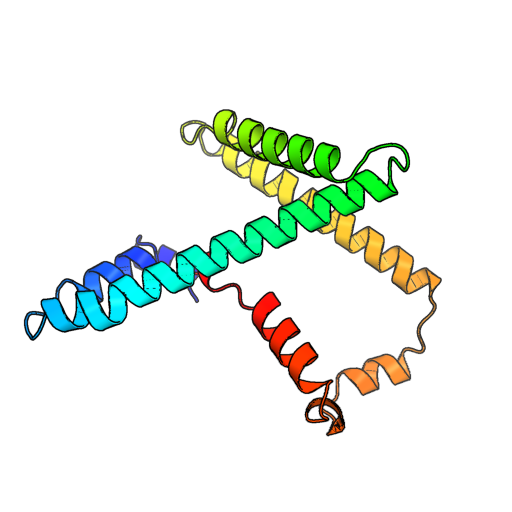ATOM 831 C CA . LEU A 1 108 ? -6.002 -0.824 -13.500 1.00 89.81 108 LEU A CA 1
ATOM 832 C C . LEU A 1 108 ? -5.056 -1.864 -12.878 1.00 89.81 108 LEU A C 1
ATOM 834 O O . LEU A 1 108 ? -3.889 -1.955 -13.261 1.00 89.81 108 LEU A O 1
ATOM 838 N N . VAL A 1 109 ? -5.577 -2.703 -11.977 1.00 93.19 109 VAL A N 1
ATOM 839 C CA . VAL A 1 109 ? -4.818 -3.796 -11.347 1.00 93.19 109 VAL A CA 1
ATOM 840 C C . VAL A 1 109 ? -4.319 -4.786 -12.399 1.00 93.19 109 VAL A C 1
ATOM 842 O O . VAL A 1 109 ? -3.155 -5.191 -12.369 1.00 93.19 109 VAL A O 1
ATOM 845 N N . LEU A 1 110 ? -5.165 -5.141 -13.369 1.00 94.69 110 LEU A N 1
ATOM 846 C CA . LEU A 1 110 ? -4.793 -6.045 -14.455 1.00 94.69 110 LEU A CA 1
ATOM 847 C C . LEU A 1 110 ? -3.688 -5.443 -15.334 1.00 94.69 110 LEU A C 1
ATOM 849 O O . LEU A 1 110 ? -2.746 -6.150 -15.686 1.00 94.69 110 LEU A O 1
ATOM 853 N N . ALA A 1 111 ? -3.752 -4.148 -15.646 1.00 94.31 111 ALA A N 1
ATOM 854 C CA . ALA A 1 111 ? -2.719 -3.470 -16.426 1.00 94.31 111 ALA A CA 1
ATOM 855 C C . ALA A 1 111 ? -1.345 -3.523 -15.733 1.00 94.31 111 ALA A C 1
ATOM 857 O O . ALA A 1 111 ? -0.344 -3.865 -16.370 1.00 94.31 111 ALA A O 1
ATOM 858 N N . VAL A 1 112 ? -1.296 -3.262 -14.421 1.00 92.38 112 VAL A N 1
ATOM 859 C CA . VAL A 1 112 ? -0.062 -3.377 -13.620 1.00 92.38 112 VAL A CA 1
ATOM 860 C C . VAL A 1 112 ? 0.443 -4.821 -13.599 1.00 92.38 112 VAL A C 1
ATOM 862 O O . VAL A 1 112 ? 1.628 -5.068 -13.824 1.00 92.38 112 VAL A O 1
ATOM 865 N N . PHE A 1 113 ? -0.454 -5.787 -13.398 1.00 94.00 113 PHE A N 1
ATOM 866 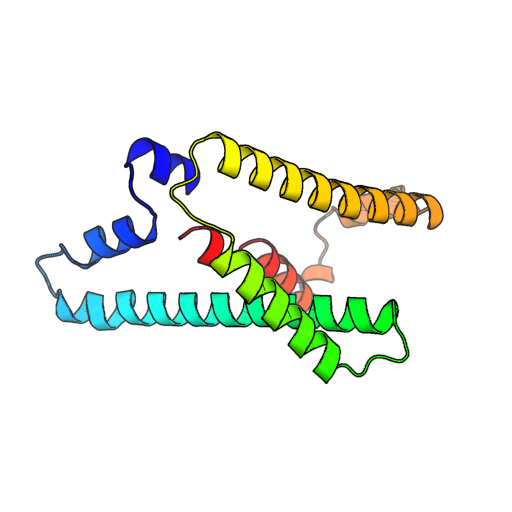C CA . PHE A 1 113 ? -0.114 -7.209 -13.394 1.00 94.00 113 PHE A CA 1
ATOM 867 C C . PHE A 1 113 ? 0.490 -7.672 -14.728 1.00 94.00 113 PHE A C 1
ATOM 869 O O . PHE A 1 113 ? 1.536 -8.322 -14.747 1.00 94.00 113 PHE A O 1
ATOM 876 N N . VAL A 1 114 ? -0.118 -7.289 -15.854 1.00 95.25 114 VAL A N 1
ATOM 877 C CA . VAL A 1 114 ? 0.393 -7.611 -17.195 1.00 95.25 114 VAL A CA 1
ATOM 878 C C . VAL A 1 114 ? 1.752 -6.957 -17.441 1.00 95.25 114 VAL A C 1
ATOM 880 O O . VAL A 1 114 ? 2.646 -7.611 -17.977 1.00 95.25 114 VAL A O 1
ATOM 883 N N . SER A 1 115 ? 1.948 -5.708 -17.008 1.00 92.94 115 SER A N 1
ATOM 884 C CA . SER A 1 115 ? 3.246 -5.027 -17.102 1.00 92.94 115 SER A CA 1
ATOM 885 C C . SER A 1 115 ? 4.352 -5.811 -16.381 1.00 92.94 115 SER A C 1
ATOM 887 O O . SER A 1 115 ? 5.403 -6.094 -16.965 1.00 92.94 115 SER A O 1
ATOM 889 N N . PHE A 1 116 ? 4.090 -6.271 -15.152 1.00 91.12 116 PHE A N 1
ATOM 890 C CA . PHE A 1 116 ? 5.035 -7.108 -14.406 1.00 91.12 116 PHE A CA 1
ATOM 891 C C . PHE A 1 116 ? 5.279 -8.472 -15.057 1.00 91.12 116 PHE A C 1
ATOM 893 O O . PHE A 1 116 ? 6.425 -8.922 -15.103 1.00 91.12 116 PHE A O 1
ATOM 900 N N . LEU A 1 117 ? 4.247 -9.119 -15.604 1.00 92.25 117 LEU A N 1
ATOM 901 C CA . LEU A 1 117 ? 4.411 -10.382 -16.330 1.00 92.25 117 LEU A CA 1
ATOM 902 C C . LEU A 1 117 ? 5.325 -10.228 -17.548 1.00 92.25 117 LEU A C 1
ATOM 904 O O . LEU A 1 117 ? 6.210 -11.058 -17.761 1.00 92.25 117 LEU A O 1
ATOM 908 N N . VAL A 1 118 ? 5.148 -9.159 -18.328 1.00 93.81 118 VAL A N 1
ATOM 909 C CA . VAL A 1 118 ? 6.009 -8.870 -19.484 1.00 93.81 118 VAL A CA 1
ATOM 910 C C . VAL A 1 118 ? 7.461 -8.684 -19.039 1.00 93.81 118 VAL A C 1
ATOM 912 O O . VAL A 1 118 ? 8.363 -9.248 -19.661 1.00 93.81 118 VAL A O 1
ATOM 915 N N . LEU A 1 119 ? 7.698 -7.951 -17.947 1.00 90.31 119 LEU A N 1
ATOM 916 C CA . LEU A 1 119 ? 9.038 -7.777 -17.380 1.00 90.31 119 LEU A CA 1
ATOM 917 C C . LEU A 1 119 ? 9.652 -9.114 -16.938 1.00 90.31 119 LEU A C 1
ATOM 919 O O . LEU A 1 119 ? 10.799 -9.398 -17.279 1.00 90.31 119 LEU A O 1
ATOM 923 N N . LEU A 1 120 ? 8.885 -9.967 -16.257 1.00 89.38 120 LEU A N 1
ATOM 924 C CA . LEU A 1 120 ? 9.348 -11.275 -15.784 1.00 89.38 120 LEU A CA 1
ATOM 925 C C . LEU A 1 120 ? 9.770 -12.174 -16.957 1.00 89.38 120 LEU A C 1
ATOM 927 O O . LEU A 1 120 ? 10.870 -12.730 -16.956 1.00 89.38 120 LEU A O 1
ATOM 931 N N . VAL A 1 121 ? 8.949 -12.249 -18.009 1.00 89.88 121 VAL A N 1
ATOM 932 C CA . VAL A 1 121 ? 9.262 -13.034 -19.217 1.00 89.88 121 VAL A CA 1
ATOM 933 C C . VAL A 1 121 ? 10.521 -12.515 -19.922 1.00 89.88 121 VAL A C 1
ATOM 935 O O . VAL A 1 121 ? 11.305 -13.305 -20.451 1.00 89.88 121 VAL A O 1
ATOM 938 N N . ARG A 1 122 ? 10.753 -11.195 -19.916 1.00 90.56 122 ARG A N 1
ATOM 939 C CA . ARG A 1 122 ? 11.949 -10.580 -20.515 1.00 90.56 122 ARG A CA 1
ATOM 940 C C . ARG A 1 122 ? 13.229 -10.870 -19.735 1.00 90.56 122 ARG A C 1
ATOM 942 O O . ARG A 1 122 ? 14.265 -11.062 -20.366 1.00 90.56 122 ARG A O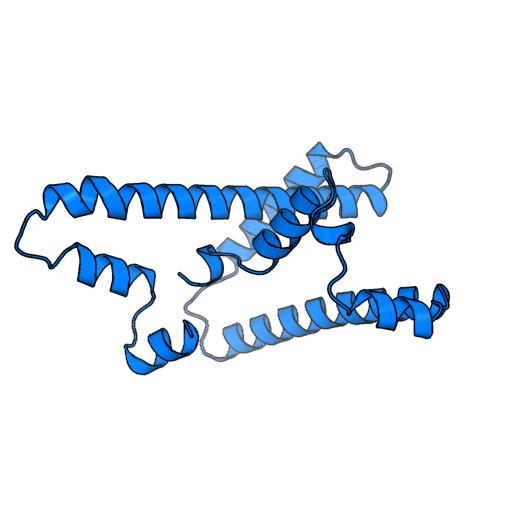 1
ATOM 949 N N . ILE A 1 123 ? 13.155 -10.907 -18.405 1.00 88.69 123 ILE A N 1
ATOM 950 C CA . ILE A 1 123 ? 14.310 -11.127 -17.523 1.00 88.69 123 ILE A CA 1
ATOM 951 C C . ILE A 1 123 ? 14.795 -12.587 -17.576 1.00 88.69 123 ILE A C 1
ATOM 953 O O . ILE A 1 123 ? 15.970 -12.828 -17.323 1.00 88.69 123 ILE A O 1
ATOM 957 N N . LYS A 1 124 ? 13.931 -13.544 -17.967 1.00 81.56 124 LYS A N 1
ATOM 958 C CA . LYS A 1 124 ? 14.224 -14.994 -18.005 1.00 81.56 124 LYS A CA 1
ATOM 959 C C . LYS A 1 124 ? 14.867 -15.480 -16.692 1.00 81.56 124 LYS A C 1
ATOM 961 O O . LYS A 1 124 ? 16.025 -15.897 -16.701 1.00 81.56 124 LYS A O 1
ATOM 966 N N . PRO A 1 125 ? 14.145 -15.398 -15.561 1.00 82.00 125 PRO A N 1
ATOM 967 C CA . PRO A 1 125 ? 14.699 -15.798 -14.278 1.00 82.00 125 PRO A CA 1
ATOM 968 C C . PRO A 1 125 ? 15.010 -17.295 -14.253 1.00 82.00 125 PRO A C 1
ATOM 970 O O . PRO A 1 125 ? 14.339 -18.102 -14.901 1.00 82.00 125 PRO A O 1
ATOM 973 N N . ASP A 1 126 ? 16.011 -17.655 -13.458 1.00 86.38 126 ASP A N 1
ATOM 974 C CA . ASP A 1 126 ? 16.324 -19.045 -13.168 1.00 86.38 126 ASP A CA 1
ATOM 975 C C . ASP A 1 126 ? 15.274 -19.616 -12.202 1.00 86.38 126 ASP A C 1
ATOM 977 O O . ASP A 1 126 ? 15.323 -19.406 -10.989 1.00 86.38 126 ASP A O 1
ATOM 981 N N . TRP A 1 127 ? 14.260 -20.281 -12.760 1.00 83.69 127 TRP A N 1
ATOM 982 C CA . TRP A 1 127 ? 13.097 -20.784 -12.023 1.00 83.69 127 TRP A CA 1
ATOM 983 C C . TRP A 1 127 ? 13.436 -21.655 -10.803 1.00 83.69 127 TRP A C 1
ATOM 985 O O . TRP A 1 127 ? 12.823 -21.428 -9.760 1.00 83.69 127 TRP A O 1
ATOM 995 N N . PRO A 1 128 ? 14.395 -22.603 -10.864 1.00 82.19 128 PRO A N 1
ATOM 996 C CA . PRO A 1 128 ? 14.813 -23.384 -9.702 1.00 82.19 128 PRO A CA 1
ATOM 997 C C . PRO A 1 128 ? 15.231 -22.500 -8.522 1.00 82.19 128 PRO A C 1
ATOM 999 O O . PRO A 1 128 ? 14.759 -22.709 -7.407 1.00 82.19 128 PRO A O 1
ATOM 1002 N N . HIS A 1 129 ? 16.019 -21.455 -8.777 1.00 79.00 129 HIS A N 1
ATOM 1003 C CA . HIS A 1 129 ? 16.491 -20.552 -7.730 1.00 79.00 129 HIS A CA 1
ATOM 1004 C C . HIS A 1 129 ? 15.381 -19.635 -7.190 1.00 79.00 129 HIS A C 1
ATOM 1006 O O . HIS A 1 129 ? 15.348 -19.307 -6.004 1.00 79.00 129 HIS A O 1
ATOM 1012 N N . VAL A 1 130 ? 14.404 -19.268 -8.030 1.00 83.19 130 VAL A N 1
ATOM 1013 C CA . VAL A 1 130 ? 13.197 -18.558 -7.573 1.00 83.19 130 VAL A CA 1
ATOM 1014 C C . VAL A 1 130 ? 12.391 -19.424 -6.602 1.00 83.19 130 VAL A C 1
ATOM 1016 O O . VAL A 1 130 ? 11.948 -18.923 -5.570 1.00 83.19 130 VAL A O 1
ATOM 1019 N N . PHE A 1 131 ? 12.227 -20.720 -6.890 1.00 83.12 131 PHE A N 1
ATOM 1020 C CA . PHE A 1 131 ? 11.510 -21.645 -6.007 1.00 83.12 131 PHE A CA 1
ATOM 1021 C C . PHE A 1 131 ? 12.241 -21.896 -4.685 1.00 83.12 131 PHE A C 1
ATOM 1023 O O . PHE A 1 131 ? 11.589 -22.015 -3.647 1.00 83.12 131 PHE A O 1
ATOM 1030 N N . GLU A 1 132 ? 13.574 -21.891 -4.686 1.00 79.81 132 GLU A N 1
ATOM 1031 C CA . GLU A 1 132 ? 14.371 -21.924 -3.453 1.00 79.81 132 GLU A CA 1
ATOM 1032 C C . GLU A 1 132 ? 14.106 -20.700 -2.562 1.00 79.81 132 GLU A C 1
ATOM 1034 O O . GLU A 1 132 ? 14.066 -20.827 -1.340 1.00 79.81 132 GLU A O 1
ATOM 1039 N N . GLY A 1 133 ? 13.838 -19.532 -3.156 1.00 76.75 133 GLY A N 1
ATOM 1040 C CA . GLY A 1 133 ? 13.494 -18.302 -2.435 1.00 76.75 133 GLY A CA 1
ATOM 1041 C C . GLY A 1 133 ? 12.153 -18.339 -1.687 1.00 76.75 133 GLY A C 1
ATOM 1042 O O . GLY A 1 133 ? 11.953 -17.545 -0.769 1.00 76.75 133 GLY A O 1
ATOM 1043 N N . TYR A 1 134 ? 11.247 -19.266 -2.024 1.00 79.38 134 TYR A N 1
ATOM 1044 C CA . TYR A 1 134 ? 10.009 -19.480 -1.259 1.00 79.38 134 TYR A CA 1
ATOM 1045 C C . TYR A 1 134 ? 10.252 -20.235 0.056 1.00 79.38 134 TYR A C 1
ATOM 1047 O O . TYR A 1 134 ? 9.391 -20.217 0.940 1.00 79.38 134 TYR A O 1
ATOM 1055 N N . LEU A 1 135 ? 11.402 -20.904 0.205 1.00 80.94 135 LEU A N 1
ATOM 1056 C CA . LEU A 1 135 ? 11.738 -21.624 1.428 1.00 80.94 135 LEU A CA 1
ATOM 1057 C C . LEU A 1 135 ? 12.243 -20.645 2.502 1.00 80.94 135 LEU A C 1
ATOM 1059 O O . LEU A 1 135 ? 13.132 -19.831 2.240 1.00 80.94 135 LEU A O 1
ATOM 1063 N N . PRO A 1 136 ? 11.727 -20.726 3.743 1.00 69.81 136 PRO A N 1
ATOM 1064 C CA . PRO A 1 136 ? 12.155 -19.845 4.819 1.00 69.81 136 PRO A CA 1
ATOM 1065 C C . PRO A 1 136 ? 13.612 -20.144 5.196 1.00 69.81 136 PRO A C 1
ATOM 1067 O O . PRO A 1 136 ? 13.921 -21.169 5.802 1.00 69.81 136 PRO A O 1
ATOM 1070 N N . SER A 1 137 ? 14.517 -19.231 4.842 1.00 69.38 137 SER A N 1
ATOM 1071 C CA . SER A 1 137 ? 15.946 -19.336 5.141 1.00 69.38 137 SER A CA 1
ATOM 1072 C C . SER A 1 137 ? 16.351 -18.423 6.300 1.00 69.38 137 SER A C 1
ATOM 1074 O O . SER A 1 137 ? 15.760 -17.368 6.530 1.00 69.38 137 SER A O 1
ATOM 1076 N N . LYS A 1 138 ? 17.427 -18.791 7.008 1.00 66.31 138 LYS A N 1
ATOM 1077 C CA . LYS A 1 138 ? 18.020 -18.005 8.112 1.00 66.31 138 LYS A CA 1
ATOM 1078 C C . LYS A 1 138 ? 18.463 -16.595 7.687 1.00 66.31 138 LYS A C 1
ATOM 1080 O O . LYS A 1 138 ? 18.681 -15.742 8.542 1.00 66.31 138 LYS A O 1
ATOM 1085 N N . VAL A 1 139 ? 18.543 -16.345 6.378 1.00 63.97 139 VAL A N 1
ATOM 1086 C CA . VAL A 1 139 ? 18.819 -15.036 5.768 1.00 63.97 139 VAL A CA 1
ATOM 1087 C C . VAL A 1 139 ? 17.754 -13.990 6.130 1.00 63.97 139 VAL A C 1
ATOM 1089 O O . VAL A 1 139 ? 18.094 -12.817 6.249 1.00 63.97 139 VAL A O 1
ATOM 1092 N N . LEU A 1 140 ? 16.502 -14.387 6.412 1.00 61.31 140 LEU A N 1
ATOM 1093 C CA . LEU A 1 140 ? 15.440 -13.452 6.822 1.00 61.31 140 LEU A CA 1
ATOM 1094 C C . LEU A 1 140 ? 15.728 -12.739 8.158 1.00 61.31 140 LEU A C 1
ATOM 1096 O O . LEU A 1 140 ? 15.202 -11.656 8.399 1.00 61.31 140 LEU A O 1
ATOM 1100 N N . VAL A 1 141 ? 16.556 -13.339 9.023 1.00 65.12 141 VAL A N 1
ATOM 1101 C CA . VAL A 1 141 ? 16.869 -12.836 10.376 1.00 65.12 141 VAL A CA 1
ATOM 1102 C C . VAL A 1 141 ? 18.185 -12.040 10.402 1.00 65.12 141 VAL A C 1
ATOM 1104 O O . VAL A 1 141 ? 18.594 -11.526 11.442 1.00 65.12 141 VAL A O 1
ATOM 1107 N N . ALA A 1 142 ? 18.861 -11.897 9.257 1.00 74.94 142 ALA A N 1
ATOM 1108 C CA . ALA A 1 142 ? 20.084 -11.112 9.167 1.00 74.94 142 ALA A CA 1
ATOM 1109 C C . ALA A 1 142 ? 19.805 -9.601 9.370 1.00 74.94 142 ALA A C 1
ATOM 1111 O O . ALA A 1 142 ? 18.762 -9.098 8.925 1.00 74.94 142 ALA A O 1
ATOM 1112 N N . PRO A 1 143 ? 20.730 -8.844 9.998 1.00 61.03 143 PRO A N 1
ATOM 1113 C CA . PRO A 1 143 ? 20.609 -7.392 10.133 1.00 61.03 143 PRO A CA 1
ATOM 1114 C C . PRO A 1 143 ? 20.503 -6.741 8.742 1.00 61.03 143 PRO A C 1
ATOM 1116 O O . PRO A 1 143 ? 21.402 -6.885 7.921 1.00 61.03 143 PRO A O 1
ATOM 1119 N N . GLY A 1 144 ? 19.378 -6.077 8.453 1.00 71.38 144 GLY A N 1
ATOM 1120 C CA . GLY A 1 144 ? 19.051 -5.483 7.142 1.00 71.38 144 GLY A CA 1
ATOM 1121 C C . GLY A 1 144 ? 17.922 -6.205 6.393 1.00 71.38 144 GLY A C 1
ATOM 1122 O O . GLY A 1 144 ? 16.983 -5.562 5.916 1.00 71.38 144 GLY A O 1
ATOM 1123 N N . ALA A 1 145 ? 17.926 -7.541 6.383 1.00 75.31 145 ALA A N 1
ATOM 1124 C CA . ALA A 1 145 ? 16.824 -8.334 5.829 1.00 75.31 145 ALA A CA 1
ATOM 1125 C C . ALA A 1 145 ? 15.569 -8.259 6.715 1.00 75.31 145 ALA A C 1
ATOM 1127 O O . ALA A 1 145 ? 14.449 -8.222 6.202 1.00 75.31 145 ALA A O 1
ATOM 1128 N N . LEU A 1 146 ? 15.752 -8.144 8.037 1.00 80.06 146 LEU A N 1
ATOM 1129 C CA . LEU A 1 146 ? 14.655 -7.975 8.997 1.00 80.06 146 LEU A CA 1
ATOM 1130 C C . LEU A 1 146 ? 13.831 -6.707 8.743 1.00 80.06 146 LEU A C 1
ATOM 1132 O O . LEU A 1 146 ? 12.607 -6.775 8.751 1.00 80.06 146 LEU A O 1
ATOM 1136 N N . TYR A 1 147 ? 14.475 -5.565 8.473 1.00 82.88 147 TYR A N 1
ATOM 1137 C CA . TYR A 1 147 ? 13.762 -4.309 8.206 1.00 82.88 147 TYR A CA 1
ATOM 1138 C C . TYR A 1 147 ? 12.918 -4.408 6.930 1.00 82.88 147 TYR A C 1
ATOM 1140 O O . TYR A 1 147 ? 11.742 -4.053 6.931 1.00 82.88 147 TYR A O 1
ATOM 1148 N N . THR A 1 148 ? 13.494 -4.980 5.870 1.00 81.81 148 THR A N 1
ATOM 1149 C CA . THR A 1 148 ? 12.787 -5.220 4.604 1.00 81.81 148 THR A CA 1
ATOM 1150 C C . THR A 1 148 ? 11.621 -6.190 4.796 1.00 81.81 148 THR A C 1
ATOM 1152 O O . THR A 1 148 ? 10.528 -5.948 4.298 1.00 81.81 148 THR A O 1
ATOM 1155 N N . SER A 1 149 ? 11.817 -7.249 5.585 1.00 81.50 149 SER A N 1
ATOM 1156 C CA . SER A 1 149 ? 10.774 -8.241 5.879 1.00 81.50 149 SER A CA 1
ATOM 1157 C C . SER A 1 149 ? 9.611 -7.632 6.663 1.00 81.50 149 SER A C 1
ATOM 1159 O O . SER A 1 149 ? 8.454 -7.832 6.302 1.00 81.50 149 SER A O 1
ATOM 1161 N N . ILE A 1 150 ? 9.904 -6.842 7.703 1.00 82.94 150 ILE A N 1
ATOM 1162 C CA . ILE A 1 150 ? 8.887 -6.114 8.477 1.00 82.94 150 ILE A CA 1
ATOM 1163 C C . ILE A 1 150 ? 8.154 -5.109 7.577 1.00 82.94 150 ILE A C 1
ATOM 1165 O O . ILE A 1 150 ? 6.932 -5.001 7.662 1.00 82.94 150 ILE A O 1
ATOM 1169 N N . GLY A 1 151 ? 8.872 -4.424 6.681 1.00 81.94 151 GLY A N 1
ATOM 1170 C CA . GLY A 1 151 ? 8.289 -3.513 5.696 1.00 81.94 151 GLY A CA 1
ATOM 1171 C C . GLY A 1 151 ? 7.316 -4.206 4.739 1.00 81.94 151 GLY A C 1
ATOM 1172 O O . GLY A 1 151 ? 6.212 -3.708 4.534 1.00 81.94 151 GLY A O 1
ATOM 1173 N N . ILE A 1 152 ? 7.673 -5.384 4.215 1.00 84.06 152 ILE A N 1
ATOM 1174 C CA . ILE A 1 152 ? 6.782 -6.188 3.361 1.00 84.06 152 ILE A CA 1
ATOM 1175 C C . ILE A 1 152 ? 5.525 -6.593 4.139 1.00 84.06 152 ILE A C 1
ATOM 1177 O O . ILE A 1 152 ? 4.415 -6.419 3.640 1.00 84.06 152 ILE A O 1
ATOM 1181 N N . ILE A 1 153 ? 5.671 -7.069 5.380 1.00 83.69 153 ILE A N 1
ATOM 1182 C CA . ILE A 1 153 ? 4.522 -7.436 6.221 1.00 83.69 153 ILE A CA 1
ATOM 1183 C C . ILE A 1 153 ? 3.607 -6.221 6.439 1.00 83.69 153 ILE A C 1
ATOM 1185 O O . ILE A 1 153 ? 2.397 -6.327 6.232 1.00 83.69 153 ILE A O 1
ATOM 1189 N N . GLY A 1 154 ? 4.174 -5.063 6.787 1.00 78.75 154 GLY A N 1
ATOM 1190 C CA . GLY A 1 154 ? 3.423 -3.820 6.981 1.00 78.75 154 GLY A CA 1
ATOM 1191 C C . GLY A 1 154 ? 2.710 -3.331 5.717 1.00 78.75 154 GLY A C 1
ATOM 1192 O O . GLY A 1 154 ? 1.574 -2.879 5.803 1.00 78.75 154 GLY A O 1
ATOM 1193 N N . ALA A 1 155 ? 3.330 -3.484 4.544 1.00 77.75 155 ALA A N 1
ATOM 1194 C CA . ALA A 1 155 ? 2.711 -3.145 3.264 1.00 77.75 155 ALA A CA 1
ATOM 1195 C C . ALA A 1 155 ? 1.554 -4.092 2.898 1.00 77.75 155 ALA A C 1
ATOM 1197 O O . ALA A 1 155 ? 0.568 -3.660 2.311 1.00 77.75 155 ALA A O 1
ATOM 1198 N N . THR A 1 156 ? 1.642 -5.379 3.256 1.00 80.56 156 THR A N 1
ATOM 1199 C CA . THR A 1 156 ? 0.566 -6.350 2.972 1.00 80.56 156 THR A CA 1
ATOM 1200 C C . THR A 1 156 ? -0.630 -6.238 3.914 1.00 80.56 156 THR A C 1
ATOM 1202 O O . THR A 1 156 ? -1.759 -6.520 3.514 1.00 80.56 156 THR A O 1
ATOM 1205 N N . VAL A 1 157 ? -0.405 -5.838 5.166 1.00 76.88 157 VAL A N 1
ATOM 1206 C CA . VAL A 1 157 ? -1.459 -5.706 6.175 1.00 76.88 157 VAL A CA 1
ATOM 1207 C C . VAL A 1 157 ? -1.686 -4.228 6.450 1.00 76.88 157 VAL A C 1
ATOM 1209 O O . VAL A 1 157 ? -1.163 -3.676 7.410 1.00 76.88 157 VAL A O 1
ATOM 1212 N N . MET A 1 158 ? -2.494 -3.593 5.603 1.00 81.81 158 MET A N 1
ATOM 1213 C CA . MET A 1 158 ? -2.899 -2.197 5.766 1.00 81.81 158 MET A CA 1
ATOM 1214 C C . MET A 1 158 ? -4.024 -2.119 6.815 1.00 81.81 158 MET A C 1
ATOM 1216 O O . MET A 1 158 ? -5.154 -2.521 6.528 1.00 81.81 158 MET A O 1
ATOM 1220 N N . PRO A 1 159 ? -3.762 -1.640 8.049 1.00 72.62 159 PRO A N 1
ATOM 1221 C CA . PRO A 1 159 ? -4.740 -1.704 9.137 1.00 72.62 159 PRO A CA 1
ATOM 1222 C C . PRO A 1 159 ? -5.958 -0.814 8.876 1.00 72.62 159 PRO A C 1
ATOM 1224 O O . PRO A 1 159 ? -7.064 -1.160 9.283 1.00 72.62 159 PRO A O 1
ATOM 1227 N N . HIS A 1 160 ? -5.769 0.293 8.154 1.00 80.25 160 HIS A N 1
ATOM 1228 C CA . HIS A 1 160 ? -6.851 1.194 7.775 1.00 80.25 160 HIS A CA 1
ATOM 1229 C C . HIS A 1 160 ? -7.808 0.566 6.750 1.00 80.25 160 HIS A C 1
ATOM 1231 O O . HIS A 1 160 ? -8.988 0.882 6.766 1.00 80.25 160 HIS A O 1
ATOM 1237 N N . ALA A 1 161 ? -7.340 -0.370 5.914 1.00 73.94 161 ALA A N 1
ATOM 1238 C CA . ALA A 1 161 ? -8.183 -1.060 4.935 1.00 73.94 161 ALA A CA 1
ATOM 1239 C C . ALA A 1 161 ? -9.150 -2.073 5.581 1.00 73.94 161 ALA A C 1
ATOM 1241 O O . ALA A 1 161 ? -10.038 -2.609 4.918 1.00 73.94 161 ALA A O 1
ATOM 1242 N N . LEU A 1 162 ? -8.957 -2.387 6.868 1.00 71.38 162 LEU A N 1
ATOM 1243 C CA . LEU A 1 162 ? -9.809 -3.302 7.629 1.00 71.38 162 LEU A CA 1
ATOM 1244 C C . LEU A 1 162 ? -10.882 -2.589 8.461 1.00 71.38 162 LEU A C 1
ATOM 1246 O O . LEU A 1 162 ? -11.767 -3.286 8.971 1.00 71.38 162 LEU A O 1
ATOM 1250 N N . LEU A 1 163 ? -10.756 -1.269 8.650 1.00 61.06 163 LEU A N 1
ATOM 1251 C CA . LEU A 1 163 ? -11.670 -0.444 9.445 1.00 61.06 163 LEU A CA 1
ATOM 1252 C C . LEU A 1 163 ? -12.999 -0.241 8.722 1.00 61.06 163 LEU A C 1
ATOM 1254 O O . LEU A 1 163 ? -14.025 -0.441 9.417 1.00 61.06 163 LEU A O 1
#

Radius of gyration: 21.43 Å; chains: 1; bounding box: 48×43×55 Å

Secondary structure (DSSP, 8-state):
-HHHHHHHHSS-HHHHHHHHHHS-SSSHHHHIIIIIHHHHHHHHHHHHHHHHHHHHHHHHHHHHH-TTS-HHHHHHHHHHHHHHHHHH--TTSHHHHHHHHHHHHHHHHHHHHHHHHHHHHHH---HHHHHHTTS--GGGGSTTHHHHHHHHHHHH--GGGG-